Protein AF-A0A7W1QWC9-F1 (afdb_monomer_lite)

Sequence (163 aa):
MSLAKKHGFARRLVNSGRLSVPTVLRGSKLNTPDRDADFATTTGAMMPGAPAADAPVSGPRGDWLLDYLAPGFTLLTFGDATPVAQTDSVTGDAVSCRIVQVGGGAQTDRTVILDETGLVARRYEGQPGTSYLLRPDQHVCARWRAFDANAVRGAIARATGTA

pLDDT: mean 81.24, std 18.03, range [32.62, 97.81]

Secondary structure (DSSP, 8-state):
----------------S--------TT-TTSPPP--TTS--SBTB--TTPBPPP-B-BSSS-SBHHHHH-SSEEEEEESS-S-HHHHHHHHSSSS-EEEEEESSS--SSSEEEB-TTSHHHHHTT--TT-EEEE-TTSBEEEEESS--HHHHHHHHHHHHT--

Structure (mmCIF, N/CA/C/O backbone):
data_AF-A0A7W1QWC9-F1
#
_entry.id   AF-A0A7W1QWC9-F1
#
loop_
_atom_site.group_PDB
_atom_site.id
_atom_site.type_symbol
_atom_site.label_atom_id
_atom_site.label_alt_id
_atom_site.label_comp_id
_atom_site.label_asym_id
_atom_site.label_entity_id
_atom_site.label_seq_id
_atom_site.pdbx_PDB_ins_code
_atom_site.Cartn_x
_atom_site.Cartn_y
_atom_site.Cartn_z
_atom_site.occupancy
_atom_site.B_iso_or_equiv
_atom_site.auth_seq_id
_atom_site.auth_comp_id
_atom_site.auth_asym_id
_atom_site.auth_atom_id
_atom_site.pdbx_PDB_model_num
ATOM 1 N N . MET A 1 1 ? 57.367 6.558 7.160 1.00 37.72 1 MET A N 1
ATOM 2 C CA . MET A 1 1 ? 56.377 6.701 6.068 1.00 37.72 1 MET A CA 1
ATOM 3 C C . MET A 1 1 ? 55.329 5.612 6.218 1.00 37.72 1 MET A C 1
ATOM 5 O O . MET A 1 1 ? 55.698 4.485 6.516 1.00 37.72 1 MET A O 1
ATOM 9 N N . SER A 1 2 ? 54.050 5.962 6.089 1.00 32.62 2 SER A N 1
ATOM 10 C CA . SER A 1 2 ? 52.920 5.032 6.219 1.00 32.62 2 SER A CA 1
ATOM 11 C C . SER A 1 2 ? 52.464 4.572 4.837 1.00 32.62 2 SER A C 1
ATOM 13 O O . SER A 1 2 ? 52.356 5.413 3.947 1.00 32.62 2 SER A O 1
ATOM 15 N N . LEU A 1 3 ? 52.139 3.287 4.665 1.00 41.25 3 LEU A N 1
ATOM 16 C CA . LEU A 1 3 ? 51.216 2.877 3.607 1.00 41.25 3 LEU A CA 1
ATOM 17 C C . LEU A 1 3 ? 50.351 1.688 4.047 1.00 41.25 3 LEU A C 1
ATOM 19 O O . LEU A 1 3 ? 50.822 0.723 4.649 1.00 41.25 3 LEU A O 1
ATOM 23 N N . ALA A 1 4 ? 49.053 1.839 3.800 1.00 42.12 4 ALA A N 1
ATOM 24 C CA . ALA A 1 4 ? 47.954 1.114 4.419 1.00 42.12 4 ALA A CA 1
ATOM 25 C C . ALA A 1 4 ? 47.964 -0.415 4.229 1.00 42.12 4 ALA A C 1
ATOM 27 O O . ALA A 1 4 ? 48.293 -0.949 3.171 1.00 42.12 4 ALA A O 1
ATOM 28 N N . LYS A 1 5 ? 47.489 -1.126 5.261 1.00 41.06 5 LYS A N 1
ATOM 29 C CA . LYS A 1 5 ? 47.195 -2.563 5.209 1.00 41.06 5 LYS A CA 1
ATOM 30 C C . LYS A 1 5 ? 45.765 -2.809 4.707 1.00 41.06 5 LYS A C 1
ATOM 32 O O . LYS A 1 5 ? 44.826 -2.309 5.307 1.00 41.06 5 LYS A O 1
ATOM 37 N N . LYS A 1 6 ? 45.658 -3.701 3.715 1.00 42.88 6 LYS A N 1
ATOM 38 C CA . LYS A 1 6 ? 44.587 -4.697 3.479 1.00 42.88 6 LYS A CA 1
ATOM 39 C C . LYS A 1 6 ? 43.120 -4.222 3.413 1.00 42.88 6 LYS A C 1
ATOM 41 O O . LYS A 1 6 ? 42.490 -3.912 4.417 1.00 42.88 6 LYS A O 1
ATOM 46 N N . HIS A 1 7 ? 42.535 -4.386 2.224 1.00 42.12 7 HIS A N 1
ATOM 47 C CA . HIS A 1 7 ? 41.088 -4.539 2.031 1.00 42.12 7 HIS A CA 1
ATOM 48 C C . HIS A 1 7 ? 40.529 -5.739 2.816 1.00 42.12 7 HIS A C 1
ATOM 50 O O . HIS A 1 7 ? 41.219 -6.747 2.976 1.00 42.12 7 HIS A O 1
ATOM 56 N N . GLY A 1 8 ? 39.250 -5.665 3.206 1.00 41.88 8 GLY A N 1
ATOM 57 C CA . GLY A 1 8 ? 38.500 -6.827 3.702 1.00 41.88 8 GLY A CA 1
ATOM 58 C C . GLY A 1 8 ? 37.549 -6.548 4.865 1.00 41.88 8 GLY A C 1
ATOM 59 O O . GLY A 1 8 ? 37.660 -7.205 5.894 1.00 41.88 8 GLY A O 1
ATOM 60 N N . PHE A 1 9 ? 36.605 -5.607 4.726 1.00 44.62 9 PHE A N 1
ATOM 61 C CA . PHE A 1 9 ? 35.560 -5.405 5.744 1.00 44.62 9 PHE A CA 1
ATOM 62 C C . PHE A 1 9 ? 34.166 -5.146 5.155 1.00 44.62 9 PHE A C 1
ATOM 64 O O . PHE A 1 9 ? 33.487 -4.174 5.480 1.00 44.62 9 PHE A O 1
ATOM 71 N N . ALA A 1 10 ? 33.711 -6.066 4.301 1.00 39.66 10 ALA A N 1
ATOM 72 C CA . ALA A 1 10 ? 32.287 -6.193 4.017 1.00 39.66 10 ALA A CA 1
ATOM 73 C C . ALA A 1 10 ? 31.580 -6.691 5.291 1.00 39.66 10 ALA A C 1
ATOM 75 O O . ALA A 1 10 ? 31.617 -7.882 5.608 1.00 39.66 10 ALA A O 1
ATOM 76 N N . ARG A 1 11 ? 30.948 -5.777 6.040 1.00 43.56 11 ARG A N 1
ATOM 77 C CA . ARG A 1 11 ? 30.111 -6.113 7.202 1.00 43.56 11 ARG A CA 1
ATOM 78 C C . ARG A 1 11 ? 28.876 -6.886 6.737 1.00 43.56 11 ARG A C 1
ATOM 80 O O . ARG A 1 11 ? 27.801 -6.314 6.587 1.00 43.56 11 ARG A O 1
ATOM 87 N N . ARG A 1 12 ? 28.994 -8.210 6.597 1.00 43.94 12 ARG A N 1
ATOM 88 C CA . ARG A 1 12 ? 27.845 -9.104 6.785 1.00 43.94 12 ARG A CA 1
ATOM 89 C C . ARG A 1 12 ? 27.444 -9.030 8.256 1.00 43.94 12 ARG A C 1
ATOM 91 O O . ARG A 1 12 ? 27.869 -9.849 9.066 1.00 43.94 12 ARG A O 1
ATOM 98 N N . LEU A 1 13 ? 26.637 -8.026 8.597 1.00 38.84 13 LEU A N 1
ATOM 99 C CA . LEU A 1 13 ? 25.917 -7.986 9.863 1.00 38.84 13 LEU A CA 1
ATOM 100 C C . LEU A 1 13 ? 24.792 -9.029 9.792 1.00 38.84 13 LEU A C 1
ATOM 102 O O . LEU A 1 13 ? 23.630 -8.715 9.556 1.00 38.84 13 LEU A O 1
ATOM 106 N N . VAL A 1 14 ? 25.168 -10.302 9.919 1.00 42.34 14 VAL A N 1
ATOM 107 C CA . VAL A 1 14 ? 24.207 -11.396 10.019 1.00 42.34 14 VAL A CA 1
ATOM 108 C C . VAL A 1 14 ? 23.522 -11.254 11.373 1.00 42.34 14 VAL A C 1
ATOM 110 O O . VAL A 1 14 ? 24.142 -11.521 12.402 1.00 42.34 14 VAL A O 1
ATOM 113 N N . ASN A 1 15 ? 22.248 -10.858 11.378 1.00 33.06 15 ASN A N 1
ATOM 114 C CA . ASN A 1 15 ? 21.389 -10.920 12.563 1.00 33.06 15 ASN A CA 1
ATOM 115 C C . ASN A 1 15 ? 21.056 -12.388 12.892 1.00 33.06 15 ASN A C 1
ATOM 117 O O . ASN A 1 15 ? 19.936 -12.864 12.725 1.00 33.06 15 ASN A O 1
ATOM 121 N N . SER A 1 16 ? 22.074 -13.120 13.341 1.00 46.09 16 SER A N 1
ATOM 122 C CA . SER A 1 16 ? 21.965 -14.470 13.882 1.00 46.09 16 SER A CA 1
ATOM 123 C C . SER A 1 16 ? 21.507 -14.382 15.337 1.00 46.09 16 SER A C 1
ATOM 125 O O . SER A 1 16 ? 22.266 -13.926 16.190 1.00 46.09 16 SER A O 1
ATOM 127 N N . GLY A 1 17 ? 20.271 -14.798 15.636 1.00 44.50 17 GLY A N 1
ATOM 128 C CA . GLY A 1 17 ? 19.850 -14.996 17.031 1.00 44.50 17 GLY A CA 1
ATOM 129 C C . GLY A 1 17 ? 18.361 -14.855 17.345 1.00 44.50 17 GLY A C 1
ATOM 130 O O . GLY A 1 17 ? 17.921 -15.389 18.358 1.00 44.50 17 GLY A O 1
ATOM 131 N N . ARG A 1 18 ? 17.561 -14.178 16.509 1.00 52.59 18 ARG A N 1
ATOM 132 C CA . ARG A 1 18 ? 16.095 -14.098 16.682 1.00 52.59 18 ARG A CA 1
ATOM 133 C C . ARG A 1 18 ? 15.373 -14.181 15.344 1.00 52.59 18 ARG A C 1
ATOM 135 O O . ARG A 1 18 ? 14.917 -13.180 14.805 1.00 52.59 18 ARG A O 1
ATOM 142 N N . LEU A 1 19 ? 15.240 -15.402 14.832 1.00 49.25 19 LEU A N 1
ATOM 143 C CA . LEU A 1 19 ? 14.369 -15.706 13.697 1.00 49.25 19 LEU A CA 1
ATOM 144 C C . LEU A 1 19 ? 12.908 -15.781 14.176 1.00 49.25 19 LEU A C 1
ATOM 146 O O . LEU A 1 19 ? 12.255 -16.819 14.119 1.00 49.25 19 LEU A O 1
ATOM 150 N N . SER A 1 20 ? 12.397 -14.653 14.679 1.00 42.66 20 SER A N 1
ATOM 151 C CA . SER A 1 20 ? 10.959 -14.423 14.740 1.00 42.66 20 SER A CA 1
ATOM 152 C C . SER A 1 20 ? 10.470 -14.350 13.299 1.00 42.66 20 SER A C 1
ATOM 154 O O . SER A 1 20 ? 10.586 -13.305 12.656 1.00 42.66 20 SER A O 1
ATOM 156 N N . VAL A 1 21 ? 9.983 -15.478 12.776 1.00 50.16 21 VAL A N 1
ATOM 157 C CA . VAL A 1 21 ? 9.247 -15.500 11.511 1.00 50.16 21 VAL A CA 1
ATOM 158 C C . VAL A 1 21 ? 8.136 -14.457 11.641 1.00 50.16 21 VAL A C 1
ATOM 160 O O . VAL A 1 21 ? 7.373 -14.543 12.605 1.00 50.16 21 VAL A O 1
ATOM 163 N N . PRO A 1 22 ? 8.051 -13.458 10.746 1.00 52.47 22 PRO A N 1
ATOM 164 C CA . PRO A 1 22 ? 7.026 -12.432 10.851 1.00 52.47 22 PRO A CA 1
ATOM 165 C C . PRO A 1 22 ? 5.636 -13.082 10.800 1.00 52.47 22 PRO A C 1
ATOM 167 O O . PRO A 1 22 ? 5.258 -13.689 9.794 1.00 52.47 22 PRO A O 1
ATOM 170 N N . THR A 1 23 ? 4.901 -13.028 11.913 1.00 56.47 23 THR A N 1
ATOM 171 C CA . THR A 1 23 ? 3.630 -13.744 12.061 1.00 56.47 23 THR A CA 1
ATOM 172 C C . THR A 1 23 ? 2.580 -13.124 11.153 1.00 56.47 23 THR A C 1
ATOM 174 O O . THR A 1 23 ? 2.070 -12.046 11.440 1.00 56.47 23 THR A O 1
ATOM 177 N N . VAL A 1 24 ? 2.201 -13.828 10.086 1.00 60.66 24 VAL A N 1
ATOM 178 C CA . VAL A 1 24 ? 1.069 -13.415 9.250 1.00 60.66 24 VAL A CA 1
ATOM 179 C C . VAL A 1 24 ? -0.214 -13.554 10.076 1.00 60.66 24 VAL A C 1
ATOM 181 O O . VAL A 1 24 ? -0.666 -14.666 10.352 1.00 60.66 24 VAL A O 1
ATOM 184 N N . LEU A 1 25 ? -0.819 -12.430 10.458 1.00 67.31 25 LEU A N 1
ATOM 185 C CA . LEU A 1 25 ? -2.010 -12.332 11.308 1.00 67.31 25 LEU A CA 1
ATOM 186 C C . LEU A 1 25 ? -3.304 -12.707 10.556 1.00 67.31 25 LEU A C 1
ATOM 188 O O . LEU A 1 25 ? -4.306 -12.005 10.666 1.00 67.31 25 LEU A O 1
ATOM 192 N N . ARG A 1 26 ? -3.296 -13.796 9.769 1.00 58.03 26 ARG A N 1
ATOM 193 C CA . ARG A 1 26 ? -4.336 -14.150 8.775 1.00 58.03 26 ARG A CA 1
ATOM 194 C C . ARG A 1 26 ? -5.767 -14.125 9.326 1.00 58.03 26 ARG A C 1
ATOM 196 O O . ARG A 1 26 ? -6.672 -13.679 8.634 1.00 58.03 26 ARG A O 1
ATOM 203 N N . GLY A 1 27 ? -5.963 -14.582 10.565 1.00 57.03 27 GLY A N 1
ATOM 204 C CA . GLY A 1 27 ? -7.270 -14.656 11.234 1.00 57.03 27 GLY A CA 1
ATOM 205 C C . GLY A 1 27 ? -7.664 -13.427 12.064 1.00 57.03 27 GLY A C 1
ATOM 206 O O . GLY A 1 27 ? -8.625 -13.503 12.827 1.00 57.03 27 GLY A O 1
ATOM 207 N N . SER A 1 28 ? -6.923 -12.316 11.991 1.00 69.88 28 SER A N 1
ATOM 208 C CA . SER A 1 28 ? -7.257 -11.111 12.756 1.00 69.88 28 SER A CA 1
ATOM 209 C C . SER A 1 28 ? -8.557 -10.481 12.258 1.00 69.88 28 SER A C 1
ATOM 211 O O . SER A 1 28 ? -8.689 -10.184 11.073 1.00 69.88 28 SER A O 1
ATOM 213 N N . LYS A 1 29 ? -9.484 -10.173 13.178 1.00 73.06 29 LYS A N 1
ATOM 214 C CA . LYS A 1 29 ? -10.713 -9.410 12.876 1.00 73.06 29 LYS A CA 1
ATOM 215 C C . LYS A 1 29 ? -10.433 -7.999 12.335 1.00 73.06 29 LYS A C 1
ATOM 217 O O . LYS A 1 29 ? -11.332 -7.378 11.780 1.00 73.06 29 LYS A O 1
ATOM 222 N N . LEU A 1 30 ? -9.203 -7.507 12.504 1.00 74.19 30 LEU A N 1
ATOM 223 C CA . LEU A 1 30 ? -8.730 -6.215 12.000 1.00 74.19 30 LEU A CA 1
ATOM 224 C C . LEU A 1 30 ? -8.380 -6.250 10.501 1.00 74.19 30 LEU A C 1
ATOM 226 O O . LEU A 1 30 ? -8.174 -5.198 9.900 1.00 74.19 30 LEU A O 1
ATOM 230 N N . ASN A 1 31 ? -8.309 -7.439 9.893 1.00 78.38 31 ASN A N 1
ATOM 231 C CA . ASN A 1 31 ? -8.104 -7.594 8.459 1.00 78.38 31 ASN A CA 1
ATOM 232 C C . ASN A 1 31 ? -9.449 -7.510 7.732 1.00 78.38 31 ASN A C 1
ATOM 234 O O . ASN A 1 31 ? -10.424 -8.156 8.116 1.00 78.38 31 ASN A O 1
ATOM 238 N N . THR A 1 32 ? -9.487 -6.770 6.633 1.00 80.00 32 THR A N 1
ATOM 239 C CA . THR A 1 32 ? -10.565 -6.866 5.649 1.00 80.00 32 THR A CA 1
ATOM 240 C C . THR A 1 32 ? -10.242 -8.018 4.695 1.00 80.00 32 THR A C 1
ATOM 242 O O . THR A 1 32 ? -9.131 -8.039 4.165 1.00 80.00 32 THR A O 1
ATOM 245 N N . PRO A 1 33 ? -11.158 -8.982 4.480 1.00 82.56 33 PRO A N 1
ATOM 246 C CA . PRO A 1 33 ? -10.960 -10.042 3.493 1.00 82.56 33 PRO A CA 1
ATOM 247 C C . PRO A 1 33 ? -10.741 -9.483 2.083 1.00 82.56 33 PRO A C 1
ATOM 249 O O . PRO A 1 33 ? -11.311 -8.448 1.731 1.00 82.56 33 PRO A O 1
ATOM 252 N N . ASP A 1 34 ? -9.957 -10.193 1.271 1.00 84.50 34 ASP A N 1
ATOM 253 C CA . ASP A 1 34 ? -9.804 -9.879 -0.152 1.00 84.50 34 ASP A CA 1
ATOM 254 C C . ASP A 1 34 ? -11.172 -9.953 -0.858 1.00 84.50 34 ASP A C 1
ATOM 256 O O . ASP A 1 34 ? -11.915 -10.922 -0.679 1.00 84.50 34 ASP A O 1
ATOM 260 N N . ARG A 1 35 ? -11.502 -8.935 -1.667 1.00 85.31 35 ARG A N 1
ATOM 261 C CA . ARG A 1 35 ? -12.683 -8.942 -2.557 1.00 85.31 35 ARG A CA 1
ATOM 262 C C . ARG A 1 35 ? -12.345 -9.291 -4.009 1.00 85.31 35 ARG A C 1
ATOM 264 O O . ARG A 1 35 ? -13.224 -9.719 -4.749 1.00 85.31 35 ARG A O 1
ATOM 271 N N . ASP A 1 36 ? -11.083 -9.114 -4.392 1.00 84.00 36 ASP A N 1
ATOM 272 C CA . ASP A 1 36 ? -10.579 -9.332 -5.745 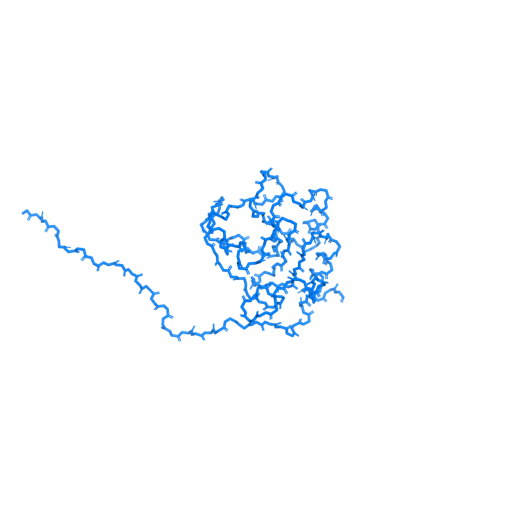1.00 84.00 36 ASP A CA 1
ATOM 273 C C . ASP A 1 36 ? -9.880 -10.704 -5.799 1.00 84.00 36 ASP A C 1
ATOM 275 O O . ASP A 1 36 ? -8.906 -10.951 -5.086 1.00 84.00 36 ASP A O 1
ATOM 279 N N . ALA A 1 37 ? -10.421 -11.631 -6.594 1.00 81.12 37 ALA A N 1
ATOM 280 C CA . ALA A 1 37 ? -10.026 -13.047 -6.584 1.00 81.12 37 ALA A CA 1
ATOM 281 C C . ALA A 1 37 ? -8.730 -13.361 -7.363 1.00 81.12 37 ALA A C 1
ATOM 283 O O . ALA A 1 37 ? -8.274 -14.503 -7.364 1.00 81.12 37 ALA A O 1
ATOM 284 N N . ASP A 1 38 ? -8.157 -12.371 -8.046 1.00 84.25 38 ASP A N 1
ATOM 285 C CA . ASP A 1 38 ? -6.978 -12.480 -8.911 1.00 84.25 38 ASP A CA 1
ATOM 286 C C . ASP A 1 38 ? -5.658 -12.139 -8.192 1.00 84.25 38 ASP A C 1
ATOM 288 O O . ASP A 1 38 ? -4.588 -12.144 -8.802 1.00 84.25 38 ASP A O 1
ATOM 292 N N . PHE A 1 39 ? -5.712 -11.823 -6.899 1.00 86.75 39 PHE A N 1
ATOM 293 C CA . PHE A 1 39 ? -4.528 -11.751 -6.053 1.00 86.75 39 PHE A CA 1
ATOM 294 C C . PHE A 1 39 ? -3.988 -13.145 -5.717 1.00 86.75 39 PHE A C 1
ATOM 296 O O . PHE A 1 39 ? -4.742 -14.069 -5.399 1.00 86.75 39 PHE A O 1
ATOM 303 N N . ALA A 1 40 ? -2.664 -13.289 -5.660 1.00 81.19 40 ALA A N 1
ATOM 304 C CA . ALA A 1 40 ? -2.052 -14.509 -5.166 1.00 81.19 40 ALA A CA 1
ATOM 305 C C . ALA A 1 40 ? -2.392 -14.739 -3.680 1.00 81.19 40 ALA A C 1
ATOM 307 O O . ALA A 1 40 ? -2.359 -13.841 -2.828 1.00 81.19 40 ALA A O 1
ATOM 308 N N . THR A 1 41 ? -2.704 -15.997 -3.368 1.00 74.38 41 THR A N 1
ATOM 309 C CA . THR A 1 41 ? -3.044 -16.493 -2.022 1.00 74.38 41 THR A CA 1
ATOM 310 C C . THR A 1 41 ? -1.921 -17.338 -1.405 1.00 74.38 41 THR A C 1
ATOM 312 O O . THR A 1 41 ? -2.043 -17.849 -0.287 1.00 74.38 41 THR A O 1
ATOM 315 N N . THR A 1 42 ? -0.800 -17.475 -2.119 1.00 72.06 42 THR A N 1
ATOM 316 C CA . THR A 1 42 ? 0.376 -18.247 -1.706 1.00 72.06 42 THR A CA 1
ATOM 317 C C . THR A 1 42 ? 1.072 -17.626 -0.493 1.00 72.06 42 THR A C 1
ATOM 319 O O . THR A 1 42 ? 1.040 -16.418 -0.252 1.00 72.06 42 THR A O 1
ATOM 322 N N . THR A 1 43 ? 1.719 -18.462 0.319 1.00 58.47 43 THR A N 1
ATOM 323 C CA . THR A 1 43 ? 2.463 -17.995 1.496 1.00 58.47 43 THR A CA 1
ATOM 324 C C . THR A 1 43 ? 3.625 -17.096 1.081 1.00 58.47 43 THR A C 1
ATOM 326 O O . THR A 1 43 ? 4.514 -17.530 0.357 1.00 58.47 43 THR A O 1
ATOM 329 N N . GLY A 1 44 ? 3.615 -15.853 1.571 1.00 64.12 44 GLY A N 1
ATOM 330 C CA . GLY A 1 44 ? 4.586 -14.814 1.217 1.00 64.12 44 GLY A CA 1
ATOM 331 C C . GLY A 1 44 ? 4.016 -13.701 0.330 1.00 64.12 44 GLY A C 1
ATOM 332 O O . GLY A 1 44 ? 4.624 -12.637 0.266 1.00 64.12 44 GLY A O 1
ATOM 333 N N . ALA A 1 45 ? 2.841 -13.894 -0.284 1.00 75.88 45 ALA A N 1
ATOM 334 C CA . ALA A 1 45 ? 2.094 -12.796 -0.895 1.00 75.88 45 ALA A CA 1
ATOM 335 C C . ALA A 1 45 ? 1.700 -11.753 0.168 1.00 75.88 45 ALA A C 1
ATOM 337 O O . ALA A 1 45 ? 1.465 -12.103 1.331 1.00 75.88 45 ALA A O 1
ATOM 338 N N . MET A 1 46 ? 1.580 -10.483 -0.233 1.00 90.25 46 MET A N 1
ATOM 339 C CA . MET A 1 46 ? 1.174 -9.357 0.627 1.00 90.25 46 MET A CA 1
ATOM 340 C C . MET A 1 46 ? -0.327 -9.387 0.977 1.00 90.25 46 MET A C 1
ATOM 342 O O . MET A 1 46 ? -1.033 -8.398 0.865 1.00 90.25 46 MET A O 1
ATOM 346 N N . MET A 1 47 ? -0.854 -10.537 1.379 1.00 90.56 47 MET A N 1
ATOM 347 C CA . MET A 1 47 ? -2.250 -10.699 1.795 1.00 90.56 47 MET A CA 1
ATOM 348 C C . MET A 1 47 ? -2.572 -9.939 3.095 1.00 90.56 47 MET A C 1
ATOM 350 O O . MET A 1 47 ? -1.664 -9.678 3.888 1.00 90.56 47 MET A O 1
ATOM 354 N N . PRO A 1 48 ? -3.852 -9.651 3.389 1.00 91.12 48 PRO A N 1
ATOM 355 C CA . PRO A 1 48 ? -4.267 -9.126 4.686 1.00 91.12 48 PRO A CA 1
ATOM 356 C C . PRO A 1 48 ? -3.731 -9.966 5.861 1.00 91.12 48 PRO A C 1
ATOM 358 O O . PRO A 1 48 ? -3.821 -11.195 5.888 1.00 91.12 48 PRO A O 1
ATOM 361 N N . GLY A 1 49 ? -3.131 -9.282 6.832 1.00 87.69 49 GLY A N 1
ATOM 362 C CA . GLY A 1 49 ? -2.385 -9.856 7.946 1.00 87.69 49 GLY A CA 1
ATOM 363 C C . GLY A 1 49 ? -0.895 -10.079 7.674 1.00 87.69 49 GLY A C 1
ATOM 364 O O . GLY A 1 49 ? -0.180 -10.407 8.617 1.00 87.69 49 GLY A O 1
ATOM 365 N N . ALA A 1 50 ? -0.393 -9.916 6.446 1.00 89.75 50 ALA A N 1
ATOM 366 C CA . ALA A 1 50 ? 1.040 -9.994 6.166 1.00 89.75 50 ALA A CA 1
ATOM 367 C C . ALA A 1 50 ? 1.770 -8.723 6.639 1.00 89.75 50 ALA A C 1
ATOM 369 O O . ALA A 1 50 ? 1.266 -7.619 6.429 1.00 89.75 50 ALA A O 1
ATOM 370 N N . PRO A 1 51 ? 2.962 -8.843 7.243 1.00 92.12 51 PRO A N 1
ATOM 371 C CA . PRO A 1 51 ? 3.838 -7.699 7.455 1.00 92.12 51 PRO A CA 1
ATOM 372 C C . PRO A 1 51 ? 4.377 -7.205 6.110 1.00 92.12 51 PRO A C 1
ATOM 374 O O . PRO A 1 51 ? 4.711 -8.009 5.235 1.00 92.12 51 PRO A O 1
ATOM 377 N N . ALA A 1 52 ? 4.462 -5.886 5.956 1.00 94.44 52 ALA A N 1
ATOM 378 C CA . ALA A 1 52 ? 4.953 -5.228 4.756 1.00 94.44 52 ALA A CA 1
ATOM 379 C C . ALA A 1 52 ? 6.363 -5.715 4.397 1.00 94.44 52 ALA A C 1
ATOM 381 O O . ALA A 1 52 ? 7.292 -5.658 5.206 1.00 94.44 52 ALA A O 1
ATOM 382 N N . ALA A 1 53 ? 6.534 -6.187 3.164 1.00 94.62 53 ALA A N 1
ATOM 383 C CA . ALA A 1 53 ? 7.839 -6.574 2.659 1.00 94.62 53 ALA A CA 1
ATOM 384 C C . ALA A 1 53 ? 8.592 -5.341 2.148 1.00 94.62 53 ALA A C 1
ATOM 386 O O . ALA A 1 53 ? 8.146 -4.684 1.207 1.00 94.62 53 ALA A O 1
ATOM 387 N N . ASP A 1 54 ? 9.747 -5.063 2.748 1.00 95.50 54 ASP A N 1
ATOM 388 C CA . ASP A 1 54 ? 10.608 -3.944 2.361 1.00 95.50 54 ASP A CA 1
ATOM 389 C C . ASP A 1 54 ? 11.243 -4.133 0.979 1.00 95.50 54 ASP A C 1
ATOM 391 O O . ASP A 1 54 ? 11.577 -5.257 0.603 1.00 95.50 54 ASP A O 1
ATOM 395 N N . ALA A 1 55 ? 11.475 -3.056 0.240 1.00 96.31 55 ALA A N 1
ATOM 396 C CA . ALA A 1 55 ? 12.101 -3.077 -1.080 1.00 96.31 55 ALA A CA 1
ATOM 397 C C . ALA A 1 55 ? 12.828 -1.747 -1.352 1.00 96.31 55 ALA A C 1
ATOM 399 O O . ALA A 1 55 ? 12.408 -0.725 -0.811 1.00 96.31 55 ALA A O 1
ATOM 400 N N . PRO A 1 56 ? 13.895 -1.749 -2.175 1.00 97.62 56 PRO A N 1
ATOM 401 C CA . PRO A 1 56 ? 14.606 -0.529 -2.523 1.00 97.62 56 PRO A CA 1
ATOM 402 C C . PRO A 1 56 ? 13.733 0.353 -3.422 1.00 97.62 56 PRO A C 1
ATOM 404 O O . PRO A 1 56 ? 13.119 -0.143 -4.370 1.00 97.62 56 PRO A O 1
ATOM 407 N N . VAL A 1 57 ? 13.686 1.646 -3.117 1.00 97.81 57 VAL A N 1
ATOM 408 C CA . VAL A 1 57 ? 12.901 2.670 -3.823 1.00 97.81 57 VAL A CA 1
ATOM 409 C C . VAL A 1 57 ? 13.669 3.987 -3.838 1.00 97.81 57 VAL A C 1
ATOM 411 O O . VAL A 1 57 ? 14.445 4.240 -2.928 1.00 97.81 57 VAL A O 1
ATOM 414 N N . SER A 1 58 ? 13.405 4.863 -4.804 1.00 97.50 58 SER A N 1
ATOM 415 C CA . SER A 1 58 ? 13.941 6.233 -4.798 1.00 97.50 58 SER A CA 1
ATOM 416 C C . SER A 1 58 ? 12.856 7.227 -4.387 1.00 97.50 58 SER A C 1
ATOM 418 O O . SER A 1 58 ? 11.745 7.192 -4.921 1.00 97.50 58 SER A O 1
ATOM 420 N N . GLY A 1 59 ? 13.149 8.133 -3.451 1.00 95.06 59 GLY A N 1
ATOM 421 C CA . GLY A 1 59 ? 12.176 9.123 -2.986 1.00 95.06 59 GLY A CA 1
ATOM 422 C C . GLY A 1 59 ? 12.723 10.115 -1.949 1.00 95.06 59 GLY A C 1
ATOM 423 O O . GLY A 1 59 ? 13.899 10.069 -1.597 1.00 95.06 59 GLY A O 1
ATOM 424 N N . PRO A 1 60 ? 11.876 11.023 -1.429 1.00 93.69 60 PRO A N 1
ATOM 425 C CA . PRO A 1 60 ? 12.317 12.162 -0.616 1.00 93.69 60 PRO A CA 1
ATOM 426 C C . PRO A 1 60 ? 12.710 11.851 0.841 1.00 93.69 60 PRO A C 1
ATOM 428 O O . PRO A 1 60 ? 13.106 12.774 1.550 1.00 93.69 60 PRO A O 1
ATOM 431 N N . ARG A 1 61 ? 12.556 10.612 1.335 1.00 91.75 61 ARG A N 1
ATOM 432 C CA . ARG A 1 61 ? 12.806 10.256 2.753 1.00 91.75 61 ARG A CA 1
ATOM 433 C C . ARG A 1 61 ? 13.883 9.197 2.988 1.00 91.75 61 ARG A C 1
ATOM 435 O O . ARG A 1 61 ? 14.305 9.043 4.128 1.00 91.75 61 ARG A O 1
ATOM 442 N N . GLY A 1 62 ? 14.311 8.485 1.951 1.00 92.75 62 GLY A N 1
ATOM 443 C CA . GLY A 1 62 ? 15.220 7.345 2.062 1.00 92.75 62 GLY A CA 1
ATOM 444 C C . GLY A 1 62 ? 15.049 6.350 0.918 1.00 92.75 62 GLY A C 1
ATOM 445 O O . GLY A 1 62 ? 14.161 6.508 0.076 1.00 92.75 62 GLY A O 1
ATOM 446 N N . ASP A 1 63 ? 15.890 5.319 0.927 1.00 96.31 63 ASP A N 1
ATOM 447 C CA . ASP A 1 63 ? 16.054 4.390 -0.197 1.00 96.31 63 ASP A CA 1
ATOM 448 C C . ASP A 1 63 ? 15.255 3.077 -0.035 1.00 96.31 63 ASP A C 1
ATOM 450 O O . ASP A 1 63 ? 15.408 2.147 -0.827 1.00 96.31 63 ASP A O 1
ATOM 454 N N . TRP A 1 64 ? 14.427 2.964 1.013 1.00 96.56 64 TRP A N 1
ATOM 455 C CA . TRP A 1 64 ? 13.703 1.742 1.386 1.00 96.56 64 TRP A CA 1
ATOM 456 C C . TRP A 1 64 ? 12.218 2.005 1.632 1.00 96.56 64 TRP A C 1
ATOM 458 O O . TRP A 1 64 ? 11.834 2.991 2.259 1.00 96.56 64 TRP A O 1
ATOM 468 N N . LEU A 1 65 ? 11.360 1.104 1.150 1.00 97.38 65 LEU A N 1
ATOM 469 C CA . LEU A 1 65 ? 9.905 1.242 1.209 1.00 97.38 65 LEU A CA 1
ATOM 470 C C . LEU A 1 65 ? 9.385 1.412 2.644 1.00 97.38 65 LEU A C 1
ATOM 472 O O . LEU A 1 65 ? 8.468 2.206 2.855 1.00 97.38 65 LEU A O 1
ATOM 476 N N . LEU A 1 66 ? 9.944 0.700 3.632 1.00 95.25 66 LEU A N 1
ATOM 477 C CA . LEU A 1 66 ? 9.452 0.768 5.017 1.00 95.25 66 LEU A CA 1
ATOM 478 C C . LEU A 1 66 ? 9.535 2.177 5.631 1.00 95.25 66 LEU A C 1
ATOM 480 O O . LEU A 1 66 ? 8.636 2.542 6.398 1.00 95.25 66 LEU A O 1
ATOM 484 N N . ASP A 1 67 ? 10.513 2.997 5.229 1.00 94.69 67 ASP A N 1
ATOM 485 C CA . ASP A 1 67 ? 10.630 4.408 5.638 1.00 94.69 67 ASP A CA 1
ATOM 486 C C . ASP A 1 67 ? 9.403 5.233 5.193 1.00 94.69 67 ASP A C 1
ATOM 488 O O . ASP A 1 67 ? 9.018 6.229 5.816 1.00 94.69 67 ASP A O 1
ATOM 492 N N . TYR A 1 68 ? 8.715 4.777 4.141 1.00 95.75 68 TYR A N 1
ATOM 493 C CA . TYR A 1 68 ? 7.493 5.379 3.618 1.00 95.75 68 TYR A CA 1
ATOM 494 C C . TYR A 1 68 ? 6.208 4.784 4.190 1.00 95.75 68 TYR A C 1
ATOM 496 O O . TYR A 1 68 ? 5.152 5.384 3.987 1.00 95.75 68 TYR A O 1
ATOM 504 N N . LEU A 1 69 ? 6.247 3.710 4.983 1.00 94.25 69 LEU A N 1
ATOM 505 C CA . LEU A 1 69 ? 5.033 3.074 5.522 1.00 94.25 69 LEU A CA 1
ATOM 506 C C . LEU A 1 69 ? 4.704 3.447 6.980 1.00 94.25 69 LEU A C 1
ATOM 508 O O . LEU A 1 69 ? 3.580 3.208 7.412 1.00 94.25 69 LEU A O 1
ATOM 512 N N . ALA A 1 70 ? 5.628 4.073 7.721 1.00 85.88 70 ALA A N 1
ATOM 513 C CA . ALA A 1 70 ? 5.425 4.477 9.122 1.00 85.88 70 ALA A CA 1
ATOM 514 C C . ALA A 1 70 ? 5.718 5.974 9.396 1.00 85.88 70 ALA A C 1
ATOM 516 O O . ALA A 1 70 ? 6.459 6.614 8.642 1.00 85.88 70 ALA A O 1
ATOM 517 N N . PRO A 1 71 ? 5.165 6.578 10.468 1.00 88.12 71 PRO A N 1
ATOM 518 C CA . PRO A 1 71 ? 4.086 6.067 11.319 1.00 88.12 71 PRO A CA 1
ATOM 519 C C . PRO A 1 71 ? 2.693 6.293 10.695 1.00 88.12 71 PRO A C 1
ATOM 521 O O . PRO A 1 71 ? 2.556 7.048 9.729 1.00 88.12 71 PRO A O 1
ATOM 524 N N . GLY A 1 72 ? 1.668 5.692 11.308 1.00 90.38 72 GLY A N 1
ATOM 525 C CA . GLY A 1 72 ? 0.252 5.876 10.954 1.00 90.38 72 GLY A CA 1
ATOM 526 C C . GLY A 1 72 ? -0.273 4.869 9.928 1.00 90.38 72 GLY A C 1
ATOM 527 O O . GLY A 1 72 ? 0.444 3.959 9.517 1.00 90.38 72 GLY A O 1
ATOM 528 N N . PHE A 1 73 ? -1.539 5.016 9.526 1.00 93.94 73 PHE A N 1
ATOM 529 C CA . PHE A 1 73 ? -2.065 4.257 8.391 1.00 93.94 73 PHE A CA 1
ATOM 530 C C . PHE A 1 73 ? -1.462 4.795 7.092 1.00 93.94 73 PHE A C 1
ATOM 532 O O . PHE A 1 73 ? -1.447 6.008 6.870 1.00 93.94 73 PHE A O 1
ATOM 539 N N . THR A 1 74 ? -1.010 3.900 6.216 1.00 95.75 74 THR A N 1
ATOM 540 C CA . THR A 1 74 ? -0.507 4.266 4.887 1.00 95.75 74 THR A CA 1
ATOM 541 C C . THR A 1 74 ? -1.297 3.535 3.812 1.00 95.75 74 THR A C 1
ATOM 543 O O . THR A 1 74 ? -1.367 2.309 3.821 1.00 95.75 74 THR A O 1
ATOM 546 N N . LEU A 1 75 ? -1.859 4.282 2.868 1.00 95.81 75 LEU A N 1
ATOM 547 C CA . LEU A 1 75 ? -2.372 3.761 1.612 1.00 95.81 75 LEU A CA 1
ATOM 548 C C . LEU A 1 75 ? -1.233 3.772 0.581 1.00 95.81 75 LEU A C 1
ATOM 550 O O . LEU A 1 75 ? -0.796 4.836 0.141 1.00 95.81 75 LEU A O 1
ATOM 554 N N . LEU A 1 76 ? -0.744 2.590 0.216 1.00 97.00 76 LEU A N 1
ATOM 555 C CA . LEU A 1 76 ? 0.236 2.393 -0.847 1.00 97.00 76 LEU A CA 1
ATOM 556 C C . LEU A 1 76 ? -0.507 2.144 -2.167 1.00 97.00 76 LEU A C 1
ATOM 558 O O . LEU A 1 76 ? -1.227 1.153 -2.290 1.00 97.00 76 LEU A O 1
ATOM 562 N N . THR A 1 77 ? -0.341 3.030 -3.143 1.00 96.62 77 THR A N 1
ATOM 563 C CA . THR A 1 77 ? -1.008 2.974 -4.452 1.00 96.62 77 THR A CA 1
ATOM 564 C C . THR A 1 77 ? 0.003 2.798 -5.579 1.00 96.62 77 THR A C 1
ATOM 566 O O . THR A 1 77 ? 1.167 3.173 -5.450 1.00 96.62 77 THR A O 1
ATOM 569 N N . PHE A 1 78 ? -0.426 2.217 -6.699 1.00 96.06 78 PHE A N 1
ATOM 570 C CA . PHE A 1 78 ? 0.420 1.988 -7.871 1.00 96.06 78 PHE A CA 1
ATOM 571 C C . PHE A 1 78 ? -0.099 2.796 -9.069 1.00 96.06 78 PHE A C 1
ATOM 573 O O . PHE A 1 78 ? -1.245 2.621 -9.494 1.00 96.06 78 PHE A O 1
ATOM 580 N N . GLY A 1 79 ? 0.751 3.666 -9.626 1.00 92.69 79 GLY A N 1
ATOM 581 C CA . GLY A 1 79 ? 0.421 4.554 -10.747 1.00 92.69 79 GLY A CA 1
ATOM 582 C C . GLY A 1 79 ? -0.648 5.620 -10.450 1.00 92.69 79 GLY A C 1
ATOM 583 O O . GLY A 1 79 ? -1.132 5.765 -9.330 1.00 92.69 79 GLY A O 1
ATOM 584 N N . ASP A 1 80 ? -1.047 6.359 -11.489 1.00 86.88 80 ASP A N 1
ATOM 585 C CA . ASP A 1 80 ? -1.901 7.560 -11.389 1.00 86.88 80 ASP A CA 1
ATOM 586 C C . ASP A 1 80 ? -3.415 7.292 -11.285 1.00 86.88 80 ASP A C 1
ATOM 588 O O . ASP A 1 80 ? -4.238 8.191 -11.444 1.00 86.88 80 ASP A O 1
ATOM 592 N N . ALA A 1 81 ? -3.820 6.056 -11.000 1.00 82.62 81 ALA A N 1
ATOM 593 C CA . ALA A 1 81 ? -5.225 5.641 -11.009 1.00 82.62 81 ALA A CA 1
ATOM 594 C C . ALA A 1 81 ? -5.986 5.937 -9.692 1.00 82.62 81 ALA A C 1
ATOM 596 O O . ALA A 1 81 ? -7.066 5.397 -9.467 1.00 82.62 81 ALA A O 1
ATOM 597 N N . THR A 1 82 ? -5.433 6.783 -8.814 1.00 83.50 82 THR A N 1
ATOM 598 C CA . THR A 1 82 ? -6.043 7.201 -7.534 1.00 83.50 82 THR A CA 1
ATOM 599 C C . THR A 1 82 ? -6.392 8.701 -7.577 1.00 83.50 82 THR A C 1
ATOM 601 O O . THR A 1 82 ? -5.487 9.529 -7.417 1.00 83.50 82 THR A O 1
ATOM 604 N N . PRO A 1 83 ? -7.666 9.093 -7.792 1.00 80.75 83 PRO A N 1
ATOM 605 C CA . PRO A 1 83 ? -8.049 10.498 -7.976 1.00 80.75 83 PRO A CA 1
ATOM 606 C C . PRO A 1 83 ? -7.966 11.323 -6.684 1.00 80.75 83 PRO A C 1
ATOM 608 O O . PRO A 1 83 ? -8.535 10.926 -5.669 1.00 80.75 83 PRO A O 1
ATOM 611 N N . VAL A 1 84 ? -7.349 12.511 -6.743 1.00 78.75 84 VAL A N 1
ATOM 612 C CA . VAL A 1 84 ? -7.186 13.430 -5.589 1.00 78.75 84 VAL A CA 1
ATOM 613 C C . VAL A 1 84 ? -8.525 13.765 -4.908 1.00 78.75 84 VAL A C 1
ATOM 615 O O . VAL A 1 84 ? -8.652 13.696 -3.694 1.00 78.75 84 VAL A O 1
ATOM 618 N N . ALA A 1 85 ? -9.588 14.005 -5.680 1.00 74.62 85 ALA A N 1
ATOM 619 C CA . ALA A 1 85 ? -10.911 14.316 -5.121 1.00 74.62 85 ALA A CA 1
ATOM 620 C C . ALA A 1 85 ? -11.516 13.198 -4.239 1.00 74.62 85 ALA A C 1
ATOM 622 O O . ALA A 1 85 ? -12.484 13.435 -3.521 1.00 74.62 85 ALA A O 1
ATOM 623 N N . GLN A 1 86 ? -10.988 11.971 -4.308 1.00 74.06 86 GLN A N 1
ATOM 624 C CA . GLN A 1 86 ? -11.399 10.869 -3.439 1.00 74.06 86 GLN A CA 1
ATOM 625 C C . GLN A 1 86 ? -10.423 10.641 -2.272 1.00 74.06 86 GLN A C 1
ATOM 627 O O . GLN A 1 86 ? -10.825 10.068 -1.258 1.00 74.06 86 GLN A O 1
ATOM 632 N N . THR A 1 87 ? -9.167 11.086 -2.377 1.00 75.81 87 THR A N 1
ATOM 633 C CA . THR A 1 87 ? -8.156 10.917 -1.323 1.00 75.81 87 THR A CA 1
ATOM 634 C C . THR A 1 87 ? -8.397 11.848 -0.142 1.00 75.81 87 THR A C 1
ATOM 636 O O . THR A 1 87 ? -8.274 11.396 0.994 1.00 75.81 87 THR A O 1
ATOM 639 N N . ASP A 1 88 ? -8.865 13.077 -0.382 1.00 74.88 88 AS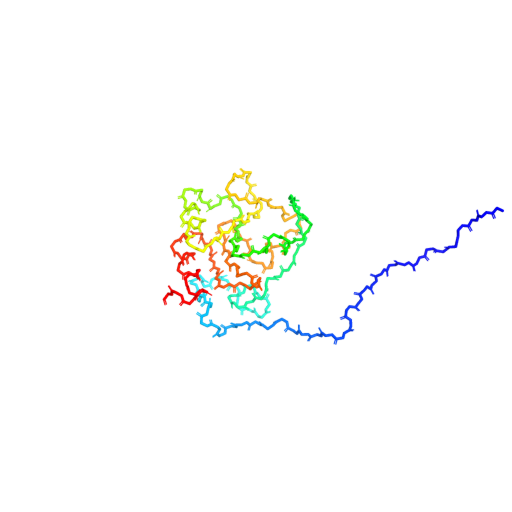P A N 1
ATOM 640 C CA . ASP A 1 88 ? -9.273 14.033 0.665 1.00 74.88 88 ASP A CA 1
ATOM 641 C C . ASP A 1 88 ? -10.261 13.419 1.677 1.00 74.88 88 ASP A C 1
ATOM 643 O O . ASP A 1 88 ? -10.171 13.645 2.884 1.00 74.88 88 ASP A O 1
ATOM 647 N N . SER A 1 89 ? -11.176 12.567 1.196 1.00 70.62 89 SER A N 1
ATOM 648 C CA . SER A 1 89 ? -12.168 11.882 2.039 1.00 70.62 89 SER A CA 1
ATOM 649 C C . SER A 1 89 ? -11.588 10.793 2.951 1.00 70.62 89 SER A C 1
ATOM 651 O O . SER A 1 89 ? -12.284 10.318 3.841 1.00 70.62 89 SER A O 1
ATOM 653 N N . VAL A 1 90 ? -10.335 10.387 2.728 1.00 75.06 90 VAL A N 1
ATOM 654 C CA . VAL A 1 90 ? -9.609 9.354 3.486 1.00 75.06 90 VAL A CA 1
ATOM 655 C C . VAL A 1 90 ? -8.535 9.978 4.385 1.00 75.06 90 VAL A C 1
ATOM 657 O O . VAL A 1 90 ? -8.238 9.446 5.454 1.00 75.06 90 VAL A O 1
ATOM 660 N N . THR A 1 91 ? -7.946 11.105 3.974 1.00 69.25 91 THR A N 1
ATOM 661 C CA . THR A 1 91 ? -6.922 11.823 4.749 1.00 69.25 91 THR A CA 1
ATOM 662 C C . THR A 1 91 ? -7.519 12.690 5.866 1.00 69.25 91 THR A C 1
ATOM 664 O O . THR A 1 91 ? -6.857 12.886 6.886 1.00 69.25 91 THR A O 1
ATOM 667 N N . GLY A 1 92 ? -8.751 13.191 5.689 1.00 61.62 92 GLY A N 1
ATOM 668 C CA . GLY A 1 92 ? -9.426 14.125 6.604 1.00 61.62 92 GLY A CA 1
ATOM 669 C C . GLY A 1 92 ? -10.287 13.512 7.721 1.00 61.62 92 GLY A C 1
ATOM 670 O O . GLY A 1 92 ? -10.839 14.262 8.526 1.00 61.62 92 GLY A O 1
ATOM 671 N N . ASP A 1 93 ? -10.424 12.185 7.784 1.00 65.88 93 ASP A N 1
ATOM 672 C CA . ASP A 1 93 ? -11.184 11.499 8.840 1.00 65.88 93 ASP A CA 1
ATOM 673 C C . ASP A 1 93 ? -10.446 11.509 10.200 1.00 65.88 93 ASP A C 1
ATOM 675 O O . ASP A 1 93 ? -9.250 11.788 10.299 1.00 65.88 93 ASP A O 1
ATOM 679 N N . ALA A 1 94 ? -11.149 11.139 11.280 1.00 68.94 94 ALA A N 1
ATOM 680 C CA . ALA A 1 94 ? -10.614 11.110 12.652 1.00 68.94 94 ALA A CA 1
ATOM 681 C C . ALA A 1 94 ? -9.390 10.184 12.861 1.00 68.94 94 ALA A C 1
ATOM 683 O O . ALA A 1 94 ? -8.726 10.258 13.897 1.00 68.94 94 ALA A O 1
ATOM 684 N N . VAL A 1 95 ? -9.090 9.313 11.895 1.00 77.31 95 VAL A N 1
ATOM 685 C CA . VAL A 1 95 ? -7.893 8.468 11.852 1.00 77.31 95 VAL A CA 1
ATOM 686 C C . VAL A 1 95 ? -7.113 8.839 10.597 1.00 77.31 95 VAL A C 1
ATOM 688 O O . VAL A 1 95 ? -7.520 8.495 9.491 1.00 77.31 95 VAL A O 1
ATOM 691 N N . SER A 1 96 ? -5.980 9.522 10.762 1.00 80.31 96 SER A N 1
ATOM 692 C CA . SER A 1 96 ? -5.190 9.982 9.623 1.00 80.31 96 SER A CA 1
ATOM 693 C C . SER A 1 96 ? -4.588 8.812 8.837 1.00 80.31 96 SER A C 1
ATOM 695 O O . SER A 1 96 ? -3.844 7.973 9.360 1.00 80.31 96 SER A O 1
ATOM 697 N N . CYS A 1 97 ? -4.895 8.783 7.543 1.00 89.69 97 CYS A N 1
ATOM 698 C CA . CYS A 1 97 ? -4.295 7.887 6.568 1.00 89.69 97 CYS A CA 1
ATOM 699 C C . CYS A 1 97 ? -3.512 8.720 5.552 1.00 89.69 97 CYS A C 1
ATOM 701 O O . CYS A 1 97 ? -4.033 9.689 5.009 1.00 89.69 97 CYS A O 1
ATOM 703 N N . ARG A 1 98 ? -2.246 8.369 5.313 1.00 92.38 98 ARG A N 1
ATOM 704 C CA . ARG A 1 98 ? -1.371 9.062 4.354 1.00 92.38 98 ARG A CA 1
ATOM 705 C C . ARG A 1 98 ? -1.203 8.244 3.082 1.00 92.38 98 ARG A C 1
ATOM 707 O O . ARG A 1 98 ? -1.285 7.020 3.133 1.00 92.38 98 ARG A O 1
ATOM 714 N N . ILE A 1 99 ? -0.889 8.897 1.968 1.00 94.25 99 ILE A N 1
ATOM 715 C CA . ILE A 1 99 ? -0.772 8.222 0.671 1.00 94.25 99 ILE A CA 1
ATOM 716 C C . ILE A 1 99 ? 0.678 8.191 0.198 1.00 94.25 99 ILE A C 1
ATOM 718 O O . ILE A 1 99 ? 1.394 9.196 0.237 1.00 94.25 99 ILE A O 1
ATOM 722 N N . VAL A 1 100 ? 1.095 7.013 -0.260 1.00 96.06 100 VAL A N 1
ATOM 723 C CA . VAL A 1 100 ? 2.371 6.769 -0.930 1.00 96.06 100 VAL A CA 1
ATOM 724 C C . VAL A 1 100 ? 2.070 6.173 -2.296 1.00 96.06 100 VAL A C 1
ATOM 726 O O . VAL A 1 100 ? 1.411 5.142 -2.374 1.00 96.06 100 VAL A O 1
ATOM 729 N N . GLN A 1 101 ? 2.548 6.809 -3.360 1.00 96.81 101 GLN A N 1
ATOM 730 C CA . GLN A 1 101 ? 2.329 6.362 -4.733 1.00 96.81 101 GLN A CA 1
ATOM 731 C C . GLN A 1 101 ? 3.623 5.801 -5.320 1.00 96.81 101 GLN A C 1
ATOM 733 O O . GLN A 1 101 ? 4.649 6.480 -5.330 1.00 96.81 101 GLN A O 1
ATOM 738 N N . VAL A 1 102 ? 3.565 4.570 -5.820 1.00 97.12 102 VAL A N 1
ATOM 739 C CA . VAL A 1 102 ? 4.650 3.919 -6.556 1.00 97.12 102 VAL A CA 1
ATOM 740 C C . VAL A 1 102 ? 4.530 4.285 -8.034 1.00 97.12 102 VAL A C 1
ATOM 742 O O . VAL A 1 102 ? 3.590 3.867 -8.717 1.00 97.12 102 VAL A O 1
ATOM 745 N N . GLY A 1 103 ? 5.494 5.063 -8.524 1.00 94.56 103 GLY A N 1
ATOM 746 C CA . GLY A 1 103 ? 5.505 5.623 -9.873 1.00 94.56 103 GLY A CA 1
ATOM 747 C C . GLY A 1 103 ? 4.406 6.664 -10.111 1.00 94.56 103 GLY A C 1
ATOM 748 O O . GLY A 1 103 ? 3.819 7.212 -9.179 1.00 94.56 103 GLY A O 1
ATOM 749 N N . GLY A 1 104 ? 4.119 6.922 -11.387 1.00 89.50 104 GLY A N 1
ATOM 750 C CA . GLY A 1 104 ? 3.162 7.945 -11.816 1.00 89.50 104 GLY A CA 1
ATOM 751 C C . GLY A 1 104 ? 3.707 9.377 -11.754 1.00 89.50 104 GLY A C 1
ATOM 752 O O . GLY A 1 104 ? 4.901 9.603 -11.548 1.00 89.50 104 GLY A O 1
ATOM 753 N N . GLY A 1 105 ? 2.826 10.344 -11.990 1.00 87.62 105 GLY A N 1
ATOM 754 C CA . GLY A 1 105 ? 3.123 11.772 -11.978 1.00 87.62 105 GLY A CA 1
ATOM 755 C C . GLY A 1 105 ? 3.281 12.355 -10.571 1.00 87.62 105 GLY A C 1
ATOM 756 O O . GLY A 1 105 ? 2.797 11.810 -9.581 1.00 87.62 105 GLY A O 1
ATOM 757 N N . ALA A 1 106 ? 3.942 13.512 -10.487 1.00 84.81 106 ALA A N 1
ATOM 758 C CA . ALA A 1 106 ? 4.025 14.281 -9.249 1.00 84.81 106 ALA A CA 1
ATOM 759 C C . ALA A 1 106 ? 2.632 14.777 -8.818 1.00 84.81 106 ALA A C 1
ATOM 761 O O . ALA A 1 106 ? 1.871 15.296 -9.634 1.00 84.81 106 ALA A O 1
ATOM 762 N N . GLN A 1 107 ? 2.319 14.634 -7.531 1.00 84.06 107 GLN A N 1
ATOM 763 C CA . GLN A 1 107 ? 1.035 14.989 -6.922 1.00 84.06 107 GLN A CA 1
ATOM 764 C C . GLN A 1 107 ? 1.281 15.668 -5.567 1.00 84.06 107 GLN A C 1
ATOM 766 O O . GLN A 1 107 ? 2.281 15.385 -4.908 1.00 84.06 107 GLN A O 1
ATOM 771 N N . THR A 1 108 ? 0.391 16.571 -5.148 1.00 84.50 108 THR A N 1
ATOM 772 C CA . THR A 1 108 ? 0.575 17.399 -3.938 1.00 84.50 108 THR A CA 1
ATOM 773 C C . THR A 1 108 ? -0.001 16.788 -2.658 1.00 84.50 108 THR A C 1
ATOM 775 O O . THR A 1 108 ? 0.387 17.197 -1.569 1.00 84.50 108 THR A O 1
ATOM 778 N N . ASP A 1 109 ? -0.910 15.817 -2.771 1.00 87.88 109 ASP A N 1
ATOM 779 C CA . ASP A 1 109 ? -1.626 15.160 -1.663 1.00 87.88 109 ASP A CA 1
ATOM 780 C C . ASP A 1 109 ? -0.930 13.884 -1.138 1.00 87.88 109 ASP A C 1
ATOM 782 O O . ASP A 1 109 ? -1.382 13.269 -0.171 1.00 87.88 109 ASP A O 1
ATOM 786 N N . ARG A 1 110 ? 0.162 13.453 -1.782 1.00 91.25 110 ARG A N 1
ATOM 787 C CA . ARG A 1 110 ? 0.801 12.144 -1.564 1.00 91.25 110 ARG A CA 1
ATOM 788 C C . ARG A 1 110 ? 2.315 12.196 -1.738 1.00 91.25 110 ARG A C 1
ATOM 790 O O . ARG A 1 110 ? 2.851 13.047 -2.438 1.00 91.25 110 ARG A O 1
ATOM 797 N N . THR A 1 111 ? 3.021 11.238 -1.139 1.00 94.69 111 THR A N 1
ATOM 798 C CA . THR A 1 111 ? 4.457 11.045 -1.403 1.00 94.69 111 THR A CA 1
ATOM 799 C C . THR A 1 111 ? 4.642 10.121 -2.602 1.00 94.69 111 THR A C 1
ATOM 801 O O . THR A 1 111 ? 4.257 8.957 -2.529 1.00 94.69 111 THR A O 1
ATOM 804 N N . VAL A 1 112 ? 5.252 10.604 -3.683 1.00 96.06 112 VAL A N 1
ATOM 805 C CA . VAL A 1 112 ? 5.628 9.758 -4.828 1.00 96.06 112 VAL A CA 1
ATOM 806 C C . VAL A 1 112 ? 7.003 9.128 -4.579 1.00 96.06 112 VAL A C 1
ATOM 808 O O . VAL A 1 112 ? 7.925 9.807 -4.122 1.00 96.06 112 VAL A O 1
ATOM 811 N N . ILE A 1 113 ? 7.128 7.833 -4.871 1.00 97.38 113 ILE A N 1
ATOM 812 C CA . ILE A 1 113 ? 8.372 7.052 -4.832 1.00 97.38 113 ILE A CA 1
ATOM 813 C C . ILE A 1 113 ? 8.529 6.239 -6.1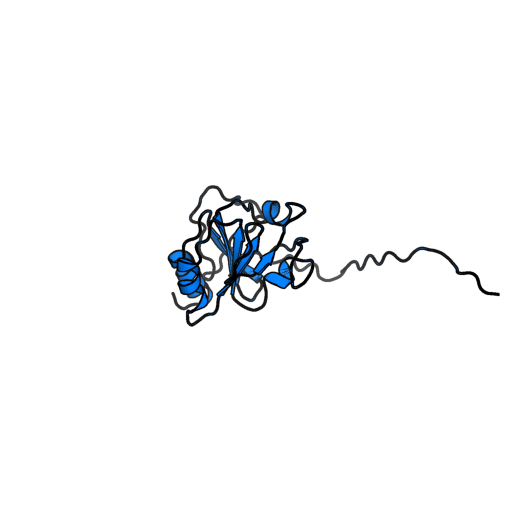20 1.00 97.38 113 ILE A C 1
ATOM 815 O O . ILE A 1 113 ? 7.541 5.867 -6.751 1.00 97.38 113 ILE A O 1
ATOM 819 N N . LEU A 1 114 ? 9.763 5.937 -6.513 1.00 97.50 114 LEU A N 1
ATOM 820 C CA . LEU A 1 114 ? 10.073 5.181 -7.727 1.00 97.50 114 LEU A CA 1
ATOM 821 C C . LEU A 1 114 ? 10.548 3.766 -7.375 1.00 97.50 114 LEU A C 1
ATOM 823 O O . LEU A 1 114 ? 11.503 3.597 -6.621 1.00 97.50 114 LEU A O 1
ATOM 827 N N . ASP A 1 115 ? 9.911 2.750 -7.956 1.00 97.19 115 ASP A N 1
ATOM 828 C CA . ASP A 1 115 ? 10.350 1.350 -7.885 1.00 97.19 115 ASP A CA 1
ATOM 829 C C . ASP A 1 115 ? 11.249 1.023 -9.087 1.00 97.19 115 ASP A C 1
ATOM 831 O O . ASP A 1 115 ? 10.844 0.343 -10.030 1.00 97.19 115 ASP A O 1
ATOM 835 N N . GLU A 1 116 ? 12.479 1.544 -9.073 1.00 95.88 116 GLU A N 1
ATOM 836 C CA . GLU A 1 116 ? 13.448 1.409 -10.178 1.00 95.88 116 GLU A CA 1
ATOM 837 C C . GLU A 1 116 ? 13.769 -0.052 -10.536 1.00 95.88 116 GLU A C 1
ATOM 839 O O . GLU A 1 116 ? 14.135 -0.364 -11.668 1.00 95.88 116 GLU A O 1
ATOM 844 N N . THR A 1 117 ? 13.619 -0.964 -9.571 1.00 95.62 117 THR A N 1
ATOM 845 C CA . THR A 1 117 ? 13.914 -2.395 -9.737 1.00 95.62 117 THR A CA 1
ATOM 846 C C . THR A 1 117 ? 12.682 -3.238 -10.091 1.00 95.62 117 THR A C 1
ATOM 848 O O . THR A 1 117 ? 12.814 -4.428 -10.398 1.00 95.62 117 THR A O 1
ATOM 851 N N . GLY A 1 118 ? 11.478 -2.657 -10.035 1.00 96.06 118 GLY A N 1
ATOM 852 C CA . GLY A 1 118 ? 10.209 -3.383 -10.125 1.00 96.06 118 GLY A CA 1
ATOM 853 C C . GLY A 1 118 ? 9.973 -4.364 -8.965 1.00 96.06 118 GLY A C 1
ATOM 854 O O . GLY A 1 118 ? 9.179 -5.299 -9.105 1.00 96.06 118 GLY A O 1
ATOM 855 N N . LEU A 1 119 ? 10.705 -4.243 -7.852 1.00 96.38 119 LEU A N 1
ATOM 856 C CA . LEU A 1 119 ? 10.659 -5.194 -6.741 1.00 96.38 119 LEU A CA 1
ATOM 857 C C . LEU A 1 119 ? 9.505 -4.908 -5.776 1.00 96.38 119 LEU A C 1
ATOM 859 O O . LEU A 1 119 ? 8.979 -5.858 -5.192 1.00 96.38 119 LEU A O 1
ATOM 863 N N . VAL A 1 120 ? 9.069 -3.652 -5.644 1.00 96.94 120 VAL A N 1
ATOM 864 C CA . VAL A 1 120 ? 7.823 -3.320 -4.933 1.00 96.94 120 VAL A CA 1
ATOM 865 C C . VAL A 1 120 ? 6.648 -3.931 -5.696 1.00 96.94 120 VAL A C 1
ATOM 867 O O . VAL A 1 120 ? 5.903 -4.735 -5.136 1.00 96.94 120 VAL A O 1
ATOM 870 N N . ALA A 1 121 ? 6.539 -3.650 -6.997 1.00 95.44 121 ALA A N 1
ATOM 871 C CA . ALA A 1 121 ? 5.489 -4.185 -7.859 1.00 95.44 121 ALA A CA 1
ATOM 872 C C . ALA A 1 121 ? 5.455 -5.723 -7.844 1.00 95.44 121 ALA A C 1
ATOM 874 O O . ALA A 1 121 ? 4.386 -6.314 -7.741 1.00 95.44 121 ALA A O 1
ATOM 875 N N . ARG A 1 122 ? 6.607 -6.407 -7.841 1.00 94.25 122 ARG A N 1
ATOM 876 C CA . ARG A 1 122 ? 6.643 -7.880 -7.741 1.00 94.25 122 ARG A CA 1
ATOM 877 C C . ARG A 1 122 ? 6.141 -8.425 -6.402 1.00 94.25 122 ARG A C 1
ATOM 879 O O . ARG A 1 122 ? 5.461 -9.444 -6.400 1.00 94.25 122 ARG A O 1
ATOM 886 N N . ARG A 1 123 ? 6.473 -7.799 -5.267 1.00 94.44 123 ARG A N 1
ATOM 887 C CA . ARG A 1 123 ? 6.071 -8.309 -3.937 1.00 94.44 123 ARG A CA 1
ATOM 888 C C . ARG A 1 123 ? 4.616 -8.011 -3.600 1.00 94.44 123 ARG A C 1
ATOM 890 O O . ARG A 1 123 ? 3.952 -8.836 -2.981 1.00 94.44 123 ARG A O 1
ATOM 897 N N . TYR A 1 124 ? 4.139 -6.845 -4.016 1.00 94.75 124 TYR A N 1
ATOM 898 C CA . TYR A 1 124 ? 2.768 -6.384 -3.807 1.00 94.75 124 TYR A CA 1
ATOM 899 C C . TYR A 1 124 ? 1.860 -6.692 -5.007 1.00 94.75 124 TYR A C 1
ATOM 901 O O . TYR A 1 124 ? 0.773 -6.141 -5.093 1.00 94.75 124 TYR A O 1
ATOM 909 N N . GLU A 1 125 ? 2.300 -7.518 -5.968 1.00 94.69 125 GLU A N 1
ATOM 910 C CA . GLU A 1 125 ? 1.562 -7.798 -7.216 1.00 94.69 125 GLU A CA 1
ATOM 911 C C . GLU A 1 125 ? 1.025 -6.518 -7.900 1.00 94.69 125 GLU A C 1
ATOM 913 O O . GLU A 1 125 ? -0.063 -6.510 -8.481 1.00 94.69 125 GLU A O 1
ATOM 918 N N . GLY A 1 126 ? 1.764 -5.418 -7.748 1.00 92.81 126 GLY A N 1
ATOM 919 C CA . GLY A 1 126 ? 1.320 -4.053 -7.971 1.00 92.81 126 GLY A CA 1
ATOM 920 C C . GLY A 1 126 ? 1.187 -3.732 -9.450 1.00 92.81 126 GLY A C 1
ATOM 921 O O . GLY A 1 126 ? 2.158 -3.783 -10.203 1.00 92.81 126 GLY A O 1
ATOM 922 N N . GLN A 1 127 ? -0.025 -3.365 -9.846 1.00 93.06 127 GLN A N 1
ATOM 923 C CA . GLN A 1 127 ? -0.389 -2.903 -11.185 1.00 93.06 127 GLN A CA 1
ATOM 924 C C . GLN A 1 127 ? -1.080 -1.535 -11.066 1.00 93.06 127 GLN A C 1
ATOM 926 O O . GLN A 1 127 ? -1.623 -1.252 -9.997 1.00 93.06 127 GLN A O 1
ATOM 931 N N . PRO A 1 128 ? -1.118 -0.689 -12.112 1.00 92.50 128 PRO A N 1
ATOM 932 C CA . PRO A 1 128 ? -1.834 0.588 -12.064 1.00 92.50 128 PRO A CA 1
ATOM 933 C C . PRO A 1 128 ? -3.265 0.444 -11.510 1.00 92.50 128 PRO A C 1
ATOM 935 O O . PRO A 1 128 ? -4.042 -0.359 -12.018 1.00 92.50 128 PRO A O 1
ATOM 938 N N . GLY A 1 129 ? -3.597 1.185 -10.447 1.00 90.69 129 GLY A N 1
ATOM 939 C CA . GLY A 1 129 ? -4.878 1.087 -9.719 1.00 90.69 129 GLY A CA 1
ATOM 940 C C . GLY A 1 129 ? -4.846 0.215 -8.465 1.00 90.69 129 GLY A C 1
ATOM 941 O O . GLY A 1 129 ? -5.644 0.434 -7.547 1.00 90.69 129 GLY A O 1
ATOM 942 N N . THR A 1 130 ? -3.883 -0.705 -8.371 1.00 95.00 130 THR A N 1
ATOM 943 C CA . THR A 1 130 ? -3.702 -1.549 -7.185 1.00 95.00 130 THR A CA 1
ATOM 944 C C . THR A 1 130 ? -3.433 -0.669 -5.966 1.00 95.00 130 THR A C 1
ATOM 946 O O . THR A 1 130 ? -2.659 0.288 -6.029 1.00 95.00 130 THR A O 1
ATOM 949 N N . SER A 1 131 ? -4.098 -0.985 -4.859 1.00 95.62 131 SER A N 1
ATOM 950 C CA . SER A 1 131 ? -4.081 -0.210 -3.622 1.00 95.62 131 SER A CA 1
ATOM 951 C C . SER A 1 131 ? -3.969 -1.136 -2.416 1.00 95.62 131 SER A C 1
ATOM 953 O O . SER A 1 131 ? -4.689 -2.126 -2.317 1.00 95.62 131 SER A O 1
ATOM 955 N N . TYR A 1 132 ? -3.093 -0.791 -1.481 1.00 96.38 132 TYR A N 1
ATOM 956 C CA . TYR A 1 132 ? -2.828 -1.526 -0.248 1.00 96.38 132 TYR A CA 1
ATOM 957 C C . TYR A 1 132 ? -3.013 -0.604 0.948 1.00 96.38 132 TYR A C 1
ATOM 959 O O . TYR A 1 132 ? -2.440 0.481 0.97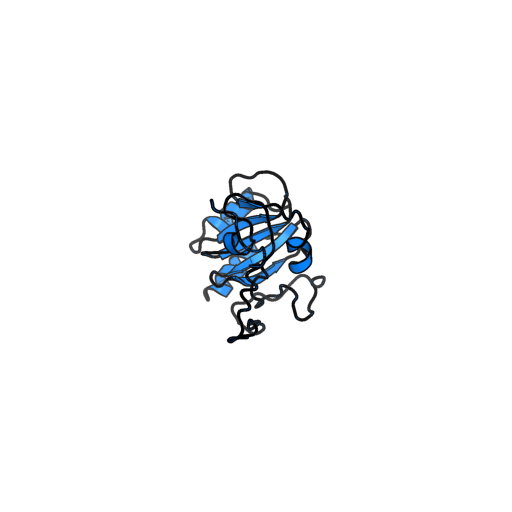4 1.00 96.38 132 TYR A O 1
ATOM 967 N N . LEU A 1 133 ? -3.757 -1.041 1.964 1.00 95.94 133 LEU A N 1
ATOM 968 C CA . LEU A 1 133 ? -3.840 -0.337 3.240 1.00 95.94 133 LEU A CA 1
ATOM 969 C C . LEU A 1 133 ? -2.941 -1.028 4.269 1.00 95.94 133 LEU A C 1
ATOM 971 O O . LEU A 1 133 ? -3.128 -2.204 4.594 1.00 95.94 133 LEU A O 1
ATOM 975 N N . LEU A 1 134 ? -1.975 -0.273 4.784 1.00 95.12 134 LEU A N 1
ATOM 976 C CA . LEU A 1 134 ? -1.039 -0.680 5.821 1.00 95.12 134 LEU A CA 1
ATOM 977 C C . LEU A 1 134 ? -1.428 -0.035 7.156 1.00 95.12 134 LEU A C 1
ATOM 979 O O . LEU A 1 134 ? -1.725 1.160 7.221 1.00 95.12 134 LEU A O 1
ATOM 983 N N . ARG A 1 135 ? -1.394 -0.829 8.227 1.00 92.88 135 ARG A N 1
ATOM 984 C CA . ARG A 1 135 ? -1.594 -0.400 9.619 1.00 92.88 135 ARG A CA 1
ATOM 985 C C . ARG A 1 135 ? -0.346 0.307 10.180 1.00 92.88 135 ARG A C 1
ATOM 987 O O . ARG A 1 135 ? 0.750 0.109 9.656 1.00 92.88 135 ARG A O 1
ATOM 994 N N . PRO A 1 136 ? -0.469 1.044 11.305 1.00 91.12 136 PRO A N 1
ATOM 995 C CA . PRO A 1 136 ? 0.670 1.664 11.994 1.00 91.12 136 PRO A CA 1
ATOM 996 C C . PRO A 1 136 ? 1.770 0.692 12.455 1.00 91.12 136 PRO A C 1
ATOM 998 O O . PRO A 1 136 ? 2.898 1.121 12.675 1.00 91.12 136 PRO A O 1
ATOM 1001 N N . ASP A 1 137 ? 1.462 -0.604 12.586 1.00 90.50 137 ASP A N 1
ATOM 1002 C CA . ASP A 1 137 ? 2.420 -1.688 12.855 1.00 90.50 137 ASP A CA 1
ATOM 1003 C C . ASP A 1 137 ? 2.972 -2.338 11.567 1.00 90.50 137 ASP A C 1
ATOM 1005 O O . ASP A 1 137 ? 3.445 -3.473 11.595 1.00 90.50 137 ASP A O 1
ATOM 1009 N N . GLN A 1 138 ? 2.880 -1.633 10.433 1.00 91.12 138 GLN A N 1
ATOM 1010 C CA . GLN A 1 138 ? 3.341 -2.039 9.100 1.00 91.12 138 GLN A CA 1
ATOM 1011 C C . GLN A 1 138 ? 2.750 -3.364 8.579 1.00 91.12 138 GLN A C 1
ATOM 1013 O O . GLN A 1 138 ? 3.313 -3.975 7.675 1.00 91.12 138 GLN A O 1
ATOM 1018 N N . HIS A 1 139 ? 1.600 -3.817 9.087 1.00 92.19 139 HIS A N 1
ATOM 1019 C CA . HIS A 1 139 ? 0.886 -4.961 8.509 1.00 92.19 139 HIS A CA 1
ATOM 1020 C C . HIS A 1 139 ? -0.136 -4.513 7.463 1.00 92.19 139 HIS A C 1
ATOM 1022 O O . HIS A 1 139 ? -0.882 -3.559 7.687 1.00 92.19 139 HIS A O 1
ATOM 1028 N N . VAL A 1 140 ? -0.227 -5.239 6.347 1.00 93.75 140 VAL A N 1
ATOM 1029 C CA . VAL A 1 140 ? -1.341 -5.132 5.397 1.00 93.75 140 VAL A CA 1
ATOM 1030 C C . VAL A 1 140 ? -2.631 -5.472 6.139 1.00 93.75 140 VAL A C 1
ATOM 1032 O O . VAL A 1 140 ? -2.727 -6.550 6.721 1.00 93.75 140 VAL A O 1
ATOM 1035 N N . CYS A 1 141 ? -3.638 -4.601 6.120 1.00 92.50 141 CYS A N 1
ATOM 1036 C CA . CYS A 1 141 ? -4.981 -4.935 6.615 1.00 92.50 141 CYS A CA 1
ATOM 1037 C C . CYS A 1 141 ? -6.027 -5.044 5.506 1.00 92.50 141 CYS A C 1
ATOM 1039 O O . CYS A 1 141 ? -7.074 -5.644 5.741 1.00 92.50 141 CYS A O 1
ATOM 1041 N N . ALA A 1 142 ? -5.756 -4.507 4.316 1.00 94.06 142 ALA A N 1
ATOM 1042 C CA . ALA A 1 142 ? -6.604 -4.653 3.139 1.00 94.06 142 ALA A CA 1
ATOM 1043 C C . ALA A 1 142 ? -5.799 -4.432 1.850 1.00 94.06 142 ALA A C 1
ATOM 1045 O O . ALA A 1 142 ? -4.776 -3.741 1.862 1.00 94.06 142 ALA A O 1
ATOM 1046 N N . ARG A 1 143 ? -6.284 -4.991 0.739 1.00 95.62 143 ARG A N 1
ATOM 1047 C CA . ARG A 1 143 ? -5.762 -4.763 -0.614 1.00 95.62 143 ARG A CA 1
ATOM 1048 C C . ARG A 1 143 ? -6.889 -4.803 -1.641 1.00 95.62 143 ARG A C 1
ATOM 1050 O O . ARG A 1 143 ? -7.886 -5.492 -1.430 1.00 95.62 143 ARG A O 1
ATOM 1057 N N . TRP A 1 144 ? -6.711 -4.072 -2.737 1.00 95.38 144 TRP A N 1
ATOM 1058 C CA . TRP A 1 144 ? -7.675 -3.954 -3.830 1.00 95.38 144 TRP A CA 1
ATOM 1059 C C . TRP A 1 144 ? -6.970 -3.775 -5.174 1.00 95.38 144 TRP A C 1
ATOM 1061 O O . TRP A 1 144 ? -5.911 -3.149 -5.235 1.0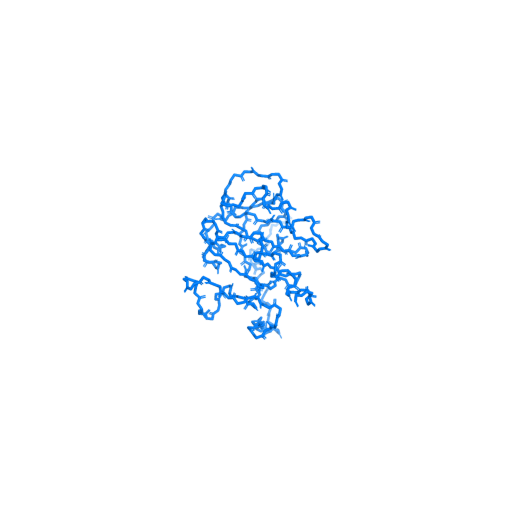0 95.38 144 TRP A O 1
ATOM 1071 N N . ARG A 1 145 ? -7.573 -4.257 -6.265 1.00 94.06 145 ARG A N 1
ATOM 1072 C CA . ARG A 1 145 ? -7.105 -3.991 -7.641 1.00 94.06 145 ARG A CA 1
ATOM 1073 C C . ARG A 1 145 ? -7.469 -2.600 -8.158 1.00 94.06 145 ARG A C 1
ATOM 1075 O O . ARG A 1 145 ? -6.792 -2.094 -9.046 1.00 94.06 145 ARG A O 1
ATOM 1082 N N . ALA A 1 146 ? -8.497 -1.982 -7.584 1.00 92.00 146 ALA A N 1
ATOM 1083 C CA . ALA A 1 146 ? -8.900 -0.608 -7.860 1.00 92.00 146 ALA A CA 1
ATOM 1084 C C . ALA A 1 146 ? -9.132 0.152 -6.549 1.00 92.00 146 ALA A C 1
ATOM 1086 O O . ALA A 1 146 ? -9.739 -0.383 -5.614 1.00 92.00 146 ALA A O 1
ATOM 1087 N N . PHE A 1 147 ? -8.663 1.399 -6.500 1.00 91.50 147 PHE A N 1
ATOM 1088 C CA . PHE A 1 147 ? -8.892 2.302 -5.377 1.00 91.50 147 PHE A CA 1
ATOM 1089 C C . PHE A 1 147 ? -10.392 2.579 -5.164 1.00 91.50 147 PHE A C 1
ATOM 1091 O O . PHE A 1 147 ? -11.149 2.776 -6.114 1.00 91.50 147 PHE A O 1
ATOM 1098 N N . ASP A 1 148 ? -10.809 2.610 -3.899 1.00 90.75 148 ASP A N 1
ATOM 1099 C CA . ASP A 1 148 ? -12.185 2.853 -3.466 1.00 90.75 148 ASP A CA 1
ATOM 1100 C C . ASP A 1 148 ? -12.156 3.471 -2.063 1.00 90.75 148 ASP A C 1
ATOM 1102 O O . ASP A 1 148 ? -11.890 2.787 -1.070 1.00 90.75 148 ASP A O 1
ATOM 1106 N N . ALA A 1 149 ? -12.427 4.774 -1.972 1.00 90.06 149 ALA A N 1
ATOM 1107 C CA . ALA A 1 149 ? -12.378 5.512 -0.711 1.00 90.06 149 ALA A CA 1
ATOM 1108 C C . ALA A 1 149 ? -13.335 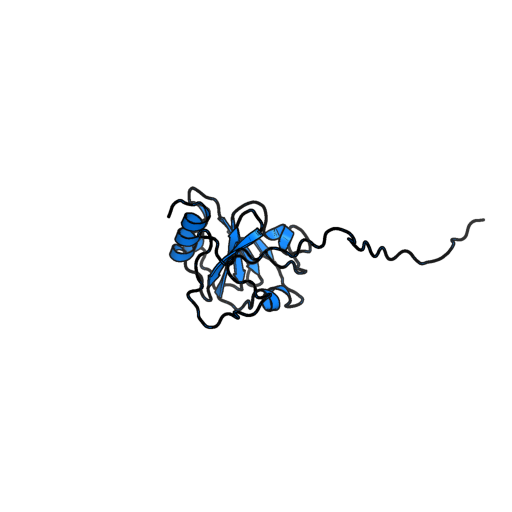4.955 0.363 1.00 90.06 149 ALA A C 1
ATOM 1110 O O . ALA A 1 149 ? -13.020 4.998 1.552 1.00 90.06 149 ALA A O 1
ATOM 1111 N N . ASN A 1 150 ? -14.482 4.384 -0.021 1.00 89.88 150 ASN A N 1
ATOM 1112 C CA . ASN A 1 150 ? -15.418 3.795 0.939 1.00 89.88 150 ASN A CA 1
ATOM 1113 C C . ASN A 1 150 ? -14.888 2.468 1.490 1.00 89.88 150 ASN A C 1
ATOM 1115 O O . ASN A 1 150 ? -14.970 2.231 2.697 1.00 89.88 150 ASN A O 1
ATOM 1119 N N . ALA A 1 151 ? -14.289 1.632 0.636 1.00 91.44 151 ALA A N 1
ATOM 1120 C CA . ALA A 1 151 ? -13.617 0.413 1.078 1.00 91.44 151 ALA A CA 1
ATOM 1121 C C . ALA A 1 151 ? -12.418 0.714 1.991 1.00 91.44 151 ALA A C 1
ATOM 1123 O O . ALA A 1 151 ? -12.244 0.033 3.003 1.00 91.44 151 ALA A O 1
ATOM 1124 N N . VAL A 1 152 ? -11.640 1.763 1.690 1.00 91.94 152 VAL A N 1
ATOM 1125 C CA . VAL A 1 152 ? -10.525 2.205 2.541 1.00 91.94 152 VAL A CA 1
ATOM 1126 C C . VAL A 1 152 ? -11.024 2.662 3.912 1.00 91.94 152 VAL A C 1
ATOM 1128 O O . VAL A 1 152 ? -10.543 2.146 4.918 1.00 91.94 152 VAL A O 1
ATOM 1131 N N . ARG A 1 153 ? -12.035 3.540 3.983 1.00 89.94 153 ARG A N 1
ATOM 1132 C CA . ARG A 1 153 ? -12.617 3.977 5.267 1.00 89.94 153 ARG A CA 1
ATOM 1133 C C . ARG A 1 153 ? -13.184 2.815 6.084 1.00 89.94 153 ARG A C 1
ATOM 1135 O O . ARG A 1 153 ? -12.897 2.707 7.274 1.00 89.94 153 ARG A O 1
ATOM 1142 N N . GLY A 1 154 ? -13.911 1.894 5.446 1.00 89.50 154 GLY A N 1
ATOM 1143 C CA . GLY A 1 154 ? -14.416 0.684 6.103 1.00 89.50 154 GLY A CA 1
ATOM 1144 C C . GLY A 1 154 ? -13.302 -0.235 6.624 1.00 89.50 154 GLY A C 1
ATOM 1145 O O . GLY A 1 154 ? -13.436 -0.828 7.696 1.00 89.50 154 GLY A O 1
ATOM 1146 N N . ALA A 1 155 ? -12.178 -0.329 5.909 1.00 91.56 155 ALA A N 1
ATOM 1147 C CA . ALA A 1 155 ? -11.012 -1.091 6.347 1.00 91.56 155 ALA A CA 1
ATOM 1148 C C . ALA A 1 155 ? -10.243 -0.409 7.492 1.00 91.56 155 ALA A C 1
ATOM 1150 O O . ALA A 1 155 ? -9.790 -1.111 8.397 1.00 91.56 155 ALA A O 1
ATOM 1151 N N . ILE A 1 156 ? -10.140 0.927 7.500 1.00 90.69 156 ILE A N 1
ATOM 1152 C CA . ILE A 1 156 ? -9.590 1.696 8.630 1.00 90.69 156 ILE A CA 1
ATOM 1153 C C . ILE A 1 156 ? -10.458 1.469 9.869 1.00 90.69 156 ILE A C 1
ATOM 1155 O O . ILE A 1 156 ? -9.937 1.002 10.878 1.00 90.69 156 ILE A O 1
ATOM 1159 N N . ALA A 1 157 ? -11.774 1.688 9.769 1.00 87.94 157 ALA A N 1
ATOM 1160 C CA . ALA A 1 157 ? -12.713 1.497 10.874 1.00 87.94 157 ALA A CA 1
ATOM 1161 C C . ALA A 1 157 ? -12.652 0.068 11.448 1.00 87.94 157 ALA A C 1
ATOM 1163 O O . ALA A 1 157 ? -12.604 -0.121 12.664 1.00 87.94 157 ALA A O 1
ATOM 1164 N N . ARG A 1 158 ? -12.561 -0.956 10.587 1.00 88.56 158 ARG A N 1
ATOM 1165 C CA . ARG A 1 158 ? -12.348 -2.346 11.023 1.00 88.56 158 ARG A CA 1
ATOM 1166 C C . ARG A 1 158 ? -11.012 -2.519 11.746 1.00 88.56 158 ARG A C 1
ATOM 1168 O O . ARG A 1 158 ? -10.966 -3.165 12.790 1.00 88.56 158 ARG A O 1
ATOM 1175 N N . ALA A 1 159 ? -9.935 -1.943 11.216 1.00 86.81 159 ALA A N 1
ATOM 1176 C CA . ALA A 1 159 ? -8.600 -2.043 11.795 1.00 86.81 159 ALA A CA 1
ATOM 1177 C C . ALA A 1 159 ? -8.433 -1.268 13.118 1.00 86.81 159 ALA A C 1
ATOM 1179 O O . ALA A 1 159 ? -7.533 -1.600 13.892 1.00 86.81 159 ALA A O 1
ATOM 1180 N N . THR A 1 160 ? -9.298 -0.286 13.399 1.00 84.94 160 THR A N 1
ATOM 1181 C CA . THR A 1 160 ? -9.383 0.440 14.679 1.00 84.94 160 THR A CA 1
ATOM 1182 C C . THR A 1 160 ? -10.447 -0.099 15.638 1.00 84.94 160 THR A C 1
ATOM 1184 O O . THR A 1 160 ? -10.536 0.386 16.763 1.00 84.94 160 THR A O 1
ATOM 1187 N N . GLY A 1 161 ? -11.230 -1.111 15.245 1.00 78.56 161 GLY A N 1
ATOM 1188 C CA . GLY A 1 161 ? -12.291 -1.688 16.081 1.00 78.56 161 GLY A CA 1
ATOM 1189 C C . GLY A 1 161 ? -13.548 -0.815 16.203 1.00 78.56 161 GLY A C 1
ATOM 1190 O O . GLY A 1 161 ? -14.274 -0.927 17.186 1.00 78.56 161 GLY A O 1
ATOM 1191 N N . THR A 1 162 ? -13.791 0.053 15.220 1.00 68.50 162 THR A N 1
ATOM 1192 C CA . THR A 1 162 ? -14.897 1.025 15.158 1.00 68.50 162 THR A CA 1
ATOM 1193 C C . THR A 1 162 ? -15.821 0.779 13.954 1.00 68.50 162 THR A C 1
ATOM 1195 O O . THR A 1 162 ? -16.355 1.733 13.388 1.00 68.50 162 THR A O 1
ATOM 1198 N N . ALA A 1 163 ? -15.958 -0.482 13.527 1.00 62.38 163 ALA A N 1
ATOM 1199 C CA . ALA A 1 163 ? -16.814 -0.943 12.424 1.00 62.38 163 ALA A CA 1
ATOM 1200 C C . ALA A 1 163 ? -17.882 -1.936 12.907 1.00 62.38 163 ALA A C 1
ATOM 1202 O O . ALA A 1 163 ? -17.631 -2.592 13.943 1.00 62.38 163 ALA A O 1
#

Foldseek 3Di:
DDDDDDDDDPPPVPPPDDPPPQDQPPPDLLADAAPDPPADPDPQAQGASAFDDKDAKDFDQDGICVSVCDAFKEKEAEEDQDDPVLVCLQCPDPGHYAYEYEDYDDDDRHTYIYPPPCVNCVRNVHDHQKIFIAGRSRHTRYIDSHDDSVVSVVSVCSNVVND

Radius of gyration: 18.23 Å; chains: 1; bounding box: 73×36×29 Å